Protein AF-A0A835SI32-F1 (afdb_monomer_lite)

InterPro domains:
  IPR036410 Heat shock protein DnaJ, cysteine-rich domain superfamily [SSF57938] (10-64)

Secondary structure (DSSP, 8-state):
--HHHHHHHS--B-TTTTTSSEEE-TTTTTSSEEEEGGGTEEEEE-GGGTTSSEEE-TTTTTSSBTTTTTEEEETTTEEEETT-

Radius of gyration: 17.89 Å; chains: 1; bounding box: 43×25×53 Å

Foldseek 3Di:
DCVVVVVVLDWAFDPVPRQQQKDFDPVCRQQQWDDPPVNPDDTHGDPSPRSRRIDGDPCLRSRRTNVCVQWPADPVGDTGGPPD

Structure (mmCIF, N/CA/C/O backbone):
data_AF-A0A835SI32-F1
#
_entry.id   AF-A0A835SI32-F1
#
loop_
_atom_site.group_PDB
_atom_site.id
_atom_site.type_symbol
_atom_site.label_atom_id
_atom_site.label_alt_id
_atom_site.label_comp_id
_atom_site.label_asym_id
_atom_site.label_entity_id
_atom_site.label_seq_id
_atom_site.pdbx_PDB_ins_code
_atom_site.Cartn_x
_atom_site.Cartn_y
_atom_site.Cartn_z
_atom_site.occupancy
_atom_site.B_iso_or_equiv
_atom_site.auth_seq_id
_atom_site.auth_comp_id
_atom_site.auth_asym_id
_atom_site.auth_atom_id
_atom_site.pdbx_PDB_model_num
ATOM 1 N N . MET A 1 1 ? 13.266 -10.014 -32.436 1.00 52.28 1 MET A N 1
ATOM 2 C CA . MET A 1 1 ? 12.580 -10.061 -31.125 1.00 52.28 1 MET A CA 1
ATOM 3 C C . MET A 1 1 ? 13.186 -9.003 -30.201 1.00 52.28 1 MET A C 1
ATOM 5 O O . MET A 1 1 ? 14.054 -9.326 -29.407 1.00 52.28 1 MET A O 1
ATOM 9 N N . VAL A 1 2 ? 12.806 -7.731 -30.353 1.00 60.28 2 VAL A N 1
ATOM 10 C CA . VAL A 1 2 ? 13.323 -6.611 -29.523 1.00 60.28 2 VAL A CA 1
ATOM 11 C C . VAL A 1 2 ? 12.211 -5.832 -28.805 1.00 60.28 2 VAL A C 1
ATOM 13 O O . VAL A 1 2 ? 12.478 -5.107 -27.851 1.00 60.28 2 VAL A O 1
ATOM 16 N N . GLU A 1 3 ? 10.952 -6.026 -29.205 1.00 57.44 3 GLU A N 1
ATOM 17 C CA . GLU A 1 3 ? 9.801 -5.310 -28.637 1.00 57.44 3 GLU A CA 1
ATOM 18 C C . GLU A 1 3 ? 9.481 -5.752 -27.199 1.00 57.44 3 GLU A C 1
ATOM 20 O O . GLU A 1 3 ? 9.290 -4.916 -26.326 1.00 57.44 3 GLU A O 1
ATOM 25 N N . GLY A 1 4 ? 9.558 -7.050 -26.885 1.00 62.94 4 GLY A N 1
ATOM 26 C CA . GLY A 1 4 ? 9.224 -7.536 -25.536 1.00 62.94 4 GLY A CA 1
ATOM 27 C C . GLY A 1 4 ? 10.184 -7.081 -24.426 1.00 62.94 4 GLY A C 1
ATOM 28 O O . GLY A 1 4 ? 9.784 -6.970 -23.268 1.00 62.94 4 GLY A O 1
ATOM 29 N N . LEU A 1 5 ? 11.449 -6.793 -24.759 1.00 66.19 5 LEU A N 1
ATOM 30 C CA . LEU A 1 5 ? 12.447 -6.369 -23.771 1.00 66.19 5 LEU A CA 1
ATOM 31 C C . LEU A 1 5 ? 12.262 -4.896 -23.380 1.00 66.19 5 LEU A C 1
ATOM 33 O O . LEU A 1 5 ? 12.406 -4.538 -22.212 1.00 66.19 5 LEU A O 1
ATOM 37 N N . THR A 1 6 ? 11.908 -4.042 -24.343 1.00 70.00 6 THR A N 1
ATOM 38 C CA . THR A 1 6 ? 11.685 -2.610 -24.091 1.00 70.00 6 THR A CA 1
ATOM 39 C C . THR A 1 6 ? 10.418 -2.367 -23.273 1.00 70.00 6 THR A C 1
ATOM 41 O O . THR A 1 6 ? 10.414 -1.489 -22.409 1.00 70.00 6 THR A O 1
ATOM 44 N N . ASP A 1 7 ? 9.380 -3.191 -23.435 1.00 77.12 7 ASP A N 1
ATOM 45 C CA . ASP A 1 7 ? 8.188 -3.134 -22.580 1.00 77.12 7 ASP A CA 1
ATOM 46 C C . ASP A 1 7 ? 8.454 -3.537 -21.124 1.00 77.12 7 ASP A C 1
ATOM 48 O O . ASP A 1 7 ? 7.819 -3.009 -20.208 1.00 77.12 7 ASP A O 1
ATOM 52 N N . TYR A 1 8 ? 9.432 -4.412 -20.875 1.00 78.44 8 TYR A N 1
ATOM 53 C CA . TYR A 1 8 ?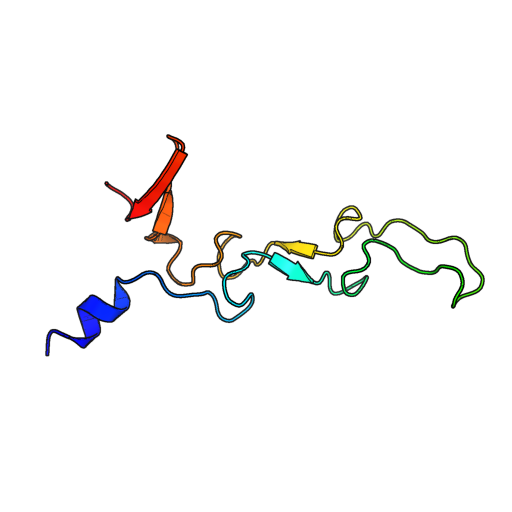 9.812 -4.792 -19.513 1.00 78.44 8 TYR A CA 1
ATOM 54 C C . TYR A 1 8 ? 10.476 -3.642 -18.735 1.00 78.44 8 TYR A C 1
ATOM 56 O O . TYR A 1 8 ? 10.383 -3.583 -17.504 1.00 78.44 8 TYR A O 1
ATOM 64 N N . LEU A 1 9 ? 11.123 -2.716 -19.450 1.00 84.75 9 LEU A N 1
ATOM 65 C CA . LEU A 1 9 ? 11.824 -1.568 -18.871 1.00 84.75 9 LEU A CA 1
ATOM 66 C C . LEU A 1 9 ? 10.890 -0.403 -18.533 1.00 84.75 9 LEU A C 1
ATOM 68 O O . LEU A 1 9 ? 11.227 0.402 -17.665 1.00 84.75 9 LEU A O 1
ATOM 72 N N . LYS A 1 10 ? 9.710 -0.310 -19.157 1.00 88.31 10 LYS A N 1
ATOM 73 C CA . LYS A 1 10 ? 8.727 0.740 -18.848 1.00 88.31 10 LYS A CA 1
ATOM 74 C C . LYS A 1 10 ? 8.219 0.605 -17.401 1.00 88.31 10 LYS A C 1
ATOM 76 O O . LYS A 1 10 ? 8.136 -0.512 -16.883 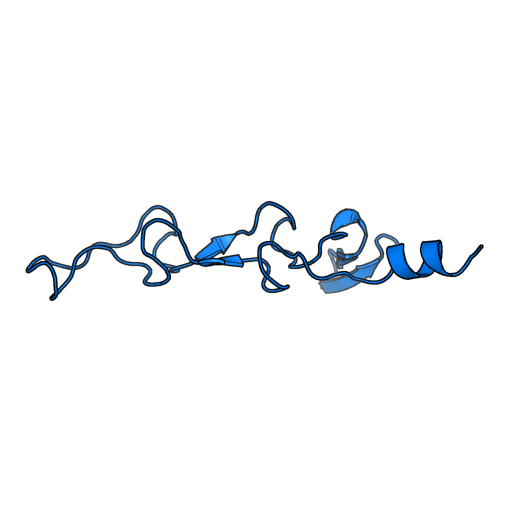1.00 88.31 10 LYS A O 1
ATOM 81 N N . PRO A 1 11 ? 7.856 1.704 -16.716 1.00 88.69 11 PRO A N 1
ATOM 82 C CA . PRO A 1 11 ? 7.236 1.627 -15.396 1.00 88.69 11 PRO A CA 1
ATOM 83 C C . PRO A 1 11 ? 5.955 0.791 -15.446 1.00 88.69 11 PRO A C 1
ATOM 85 O O . PRO A 1 11 ? 5.057 1.059 -16.246 1.00 88.69 11 PRO A O 1
ATOM 88 N N . ARG A 1 12 ? 5.844 -0.218 -14.578 1.00 91.94 12 ARG A N 1
ATOM 89 C CA . ARG A 1 12 ? 4.653 -1.074 -14.494 1.00 91.94 12 ARG A CA 1
ATOM 90 C C . ARG A 1 12 ? 4.013 -0.949 -13.128 1.00 91.94 12 ARG A C 1
ATOM 92 O O . ARG A 1 12 ? 4.687 -1.081 -12.108 1.00 91.94 12 ARG A O 1
ATOM 99 N N . LYS A 1 13 ? 2.696 -0.748 -13.105 1.00 93.94 13 LYS A N 1
ATOM 100 C CA . LYS A 1 13 ? 1.929 -0.703 -11.857 1.00 93.94 13 LYS A CA 1
ATOM 101 C C . LYS A 1 13 ? 2.087 -2.016 -11.094 1.00 93.94 13 LYS A C 1
ATOM 103 O O . LYS A 1 13 ? 1.991 -3.103 -11.662 1.00 93.94 13 LYS A O 1
ATOM 108 N N . CYS A 1 14 ? 2.294 -1.907 -9.790 1.00 96.00 14 CYS A N 1
ATOM 109 C CA . CYS A 1 14 ? 2.199 -3.036 -8.881 1.00 96.00 14 CYS A CA 1
ATOM 110 C C . CYS A 1 14 ? 0.751 -3.526 -8.842 1.00 96.00 14 CYS A C 1
ATOM 112 O O . CYS A 1 14 ? -0.140 -2.760 -8.483 1.00 96.00 14 CYS A O 1
ATOM 114 N N . GLN A 1 15 ? 0.518 -4.796 -9.173 1.00 96.12 15 GLN A N 1
ATOM 115 C CA . GLN A 1 15 ? -0.832 -5.369 -9.206 1.00 96.12 15 GLN A CA 1
ATOM 116 C C . GLN A 1 15 ? -1.453 -5.484 -7.809 1.00 96.12 15 GLN A C 1
ATOM 118 O O . GLN A 1 15 ? -2.651 -5.299 -7.647 1.00 96.12 15 GLN A O 1
ATOM 123 N N . SER A 1 16 ? -0.642 -5.689 -6.768 1.00 95.56 16 SER A N 1
ATOM 124 C CA . SER A 1 16 ? -1.144 -5.832 -5.394 1.00 95.56 16 SER A CA 1
ATOM 125 C C . SER A 1 16 ? -1.725 -4.542 -4.805 1.00 95.56 16 SER A C 1
ATOM 127 O O . SER A 1 16 ? -2.539 -4.606 -3.891 1.00 95.56 16 SER A O 1
ATOM 129 N N . CYS A 1 17 ? -1.298 -3.371 -5.288 1.00 96.38 17 CYS A N 1
ATOM 130 C CA . CYS A 1 17 ? -1.815 -2.071 -4.837 1.00 96.38 17 CYS A CA 1
ATOM 131 C C . CYS A 1 17 ? -2.330 -1.186 -5.976 1.00 96.38 17 CYS A C 1
ATOM 133 O O . CYS A 1 17 ? -2.597 -0.007 -5.759 1.00 96.38 17 CYS A O 1
ATOM 135 N N . TYR A 1 18 ? -2.414 -1.724 -7.192 1.00 95.31 18 TYR A N 1
ATOM 136 C CA . TYR A 1 18 ? -2.832 -1.023 -8.408 1.00 95.31 18 TYR A CA 1
ATOM 137 C C . TYR A 1 18 ? -2.115 0.312 -8.675 1.00 95.31 18 TYR A C 1
ATOM 139 O O . TYR A 1 18 ? -2.672 1.220 -9.290 1.00 95.31 18 TYR A O 1
ATOM 147 N N . GLY A 1 19 ? -0.860 0.441 -8.236 1.00 94.38 19 GLY A N 1
ATOM 148 C CA . GLY A 1 19 ? -0.084 1.676 -8.387 1.00 94.38 19 GLY A CA 1
ATOM 149 C C . GLY A 1 19 ? -0.104 2.628 -7.191 1.00 94.38 19 GLY A C 1
ATOM 150 O O . GLY A 1 19 ? 0.637 3.602 -7.206 1.00 94.38 19 GLY A O 1
ATOM 151 N N . ALA A 1 20 ? -0.892 2.367 -6.145 1.00 94.44 20 ALA A N 1
ATOM 152 C CA . ALA A 1 20 ? -1.029 3.297 -5.018 1.00 94.44 20 ALA A CA 1
ATOM 153 C C . ALA A 1 20 ? 0.157 3.282 -4.035 1.00 94.44 20 ALA A C 1
ATOM 155 O O . ALA A 1 20 ? 0.302 4.188 -3.216 1.00 94.44 20 ALA A O 1
ATOM 156 N N . GLY A 1 21 ? 0.949 2.206 -4.020 1.00 95.31 21 GLY A N 1
ATOM 157 C CA . GLY A 1 21 ? 2.017 1.991 -3.035 1.00 95.31 21 GLY A CA 1
ATOM 158 C C . GLY A 1 21 ? 1.518 1.622 -1.630 1.00 95.31 21 GLY A C 1
ATOM 159 O O . GLY A 1 21 ? 2.306 1.248 -0.762 1.00 95.31 21 GLY A O 1
ATOM 160 N N . TYR A 1 22 ? 0.214 1.659 -1.383 1.00 96.94 22 TYR A N 1
ATOM 161 C CA . TYR A 1 22 ? -0.413 1.257 -0.128 1.00 96.94 22 TYR A CA 1
ATOM 162 C C . TYR A 1 22 ? -1.593 0.333 -0.401 1.00 96.94 22 TYR A C 1
ATOM 164 O O . TYR A 1 22 ? -2.212 0.406 -1.461 1.00 96.94 22 TYR A O 1
ATOM 172 N N . THR A 1 23 ? -1.934 -0.497 0.577 1.00 96.88 23 THR A N 1
ATOM 173 C CA . THR A 1 23 ? -3.177 -1.271 0.584 1.00 96.88 23 THR A CA 1
ATOM 174 C C . THR A 1 23 ? -4.016 -0.900 1.808 1.00 96.88 23 THR A C 1
ATOM 176 O O . THR A 1 23 ? -3.467 -0.428 2.815 1.00 96.88 23 THR A O 1
ATOM 179 N N . PRO A 1 24 ? -5.349 -1.071 1.751 1.00 97.06 24 PRO A N 1
ATOM 180 C CA . PRO A 1 24 ? -6.193 -0.923 2.929 1.00 97.06 24 PRO A CA 1
ATOM 181 C C . PRO A 1 24 ? -5.671 -1.794 4.072 1.00 97.06 24 PRO A C 1
ATOM 183 O O . PRO A 1 24 ? -5.250 -2.932 3.862 1.00 97.06 24 PRO A O 1
ATOM 186 N N . CYS A 1 25 ? -5.676 -1.258 5.290 1.00 97.31 25 CYS A N 1
ATOM 187 C CA . CYS A 1 25 ? -5.258 -2.022 6.457 1.00 97.31 25 CYS A CA 1
ATOM 188 C C . CYS A 1 25 ? -6.208 -3.218 6.643 1.00 97.31 25 CYS A C 1
ATOM 190 O O . CYS A 1 25 ? -7.416 -2.993 6.746 1.00 97.31 25 CYS A O 1
ATOM 192 N N . PRO A 1 26 ? -5.697 -4.460 6.728 1.00 95.44 26 PRO A N 1
ATOM 193 C CA . PRO A 1 26 ? -6.542 -5.649 6.823 1.00 95.44 26 PRO A CA 1
ATOM 194 C C . PRO A 1 26 ? -7.310 -5.722 8.148 1.00 95.44 26 PRO A C 1
ATOM 196 O O . PRO A 1 26 ? -8.398 -6.276 8.184 1.00 95.44 26 PRO A O 1
ATOM 199 N N . THR A 1 27 ? -6.786 -5.117 9.220 1.00 95.38 27 THR A N 1
ATOM 200 C CA . THR A 1 27 ? -7.399 -5.153 10.556 1.00 95.38 27 THR A CA 1
ATOM 201 C C . THR A 1 27 ? -8.604 -4.220 10.675 1.00 95.38 27 THR A C 1
ATOM 203 O O . THR A 1 27 ? -9.640 -4.589 11.218 1.00 95.38 27 THR A O 1
ATOM 206 N N . CYS A 1 28 ? -8.476 -2.979 10.194 1.00 95.25 28 CYS A N 1
ATOM 207 C CA . CYS A 1 28 ? -9.537 -1.968 10.308 1.00 95.25 28 CYS A CA 1
ATOM 208 C C . CYS A 1 28 ? -10.317 -1.736 9.007 1.00 95.25 28 CYS A C 1
ATOM 210 O O . CYS A 1 28 ? -11.241 -0.918 8.998 1.00 95.25 28 CYS A O 1
ATOM 212 N N . HIS A 1 29 ? -9.950 -2.436 7.930 1.00 94.50 29 HIS A N 1
ATOM 213 C CA . HIS A 1 29 ? -10.534 -2.334 6.592 1.00 94.50 29 HIS A CA 1
ATOM 214 C C . HIS A 1 29 ? -10.609 -0.891 6.078 1.00 94.50 29 HIS A C 1
ATOM 216 O O . HIS A 1 29 ? -11.664 -0.418 5.671 1.00 94.50 29 HIS A O 1
ATOM 222 N N . GLY A 1 30 ? -9.503 -0.147 6.150 1.00 95.31 30 GLY A N 1
ATOM 223 C CA . GLY A 1 30 ? -9.476 1.237 5.657 1.00 95.31 30 GLY A CA 1
ATOM 224 C C . GLY A 1 30 ? -9.841 2.309 6.684 1.00 95.31 30 GLY A C 1
ATOM 225 O O . GLY A 1 30 ? -9.528 3.474 6.472 1.00 95.31 30 GLY A O 1
ATOM 226 N N . ARG A 1 31 ? -10.462 1.951 7.815 1.00 94.19 31 ARG A N 1
ATOM 227 C CA . ARG A 1 31 ? -11.056 2.947 8.732 1.00 94.19 31 ARG A CA 1
ATOM 228 C C . ARG A 1 31 ? -10.069 3.658 9.655 1.00 94.19 31 ARG A C 1
ATOM 230 O O . ARG A 1 31 ? -10.378 4.718 10.179 1.00 94.19 31 ARG A O 1
ATOM 237 N N . GLY A 1 32 ? -8.929 3.038 9.948 1.00 95.25 32 GLY A N 1
ATOM 238 C CA . GLY A 1 32 ? -7.969 3.528 10.945 1.00 95.25 32 GLY A CA 1
ATOM 239 C C . GLY A 1 32 ? -8.403 3.329 12.403 1.00 95.25 32 GLY A C 1
ATOM 240 O O . GLY A 1 32 ? -7.637 3.624 13.313 1.00 95.25 32 GLY A O 1
ATOM 241 N N . ARG A 1 33 ? -9.599 2.789 12.657 1.00 94.06 33 ARG A N 1
ATOM 242 C CA . ARG A 1 33 ? -10.114 2.511 14.004 1.00 94.06 33 ARG A CA 1
ATOM 243 C C . ARG A 1 33 ? -10.883 1.194 14.051 1.00 94.06 33 ARG A C 1
ATOM 245 O O . ARG A 1 33 ? -11.36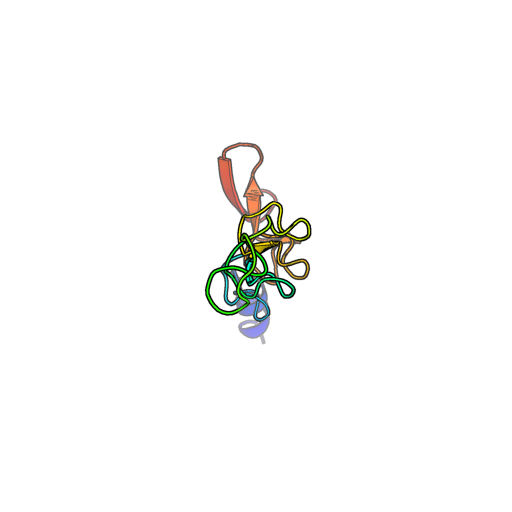9 0.716 13.023 1.00 94.06 33 ARG A O 1
ATOM 252 N N . LEU A 1 34 ? -10.989 0.626 15.247 1.00 92.25 34 LEU A N 1
ATOM 253 C CA . LEU A 1 34 ? -11.752 -0.584 15.559 1.00 92.25 34 LEU A CA 1
ATOM 254 C C . LEU A 1 34 ? -12.903 -0.246 16.514 1.00 92.25 34 LEU A C 1
ATOM 256 O O . LEU A 1 34 ? -12.821 0.709 17.281 1.00 92.25 34 LEU A O 1
ATOM 260 N N . GLY A 1 35 ? -13.984 -1.027 16.472 1.00 88.88 35 GLY A N 1
ATOM 261 C CA . GLY A 1 35 ? -15.172 -0.765 17.293 1.00 88.88 35 GLY A CA 1
ATOM 262 C C . GLY A 1 35 ? -15.990 0.436 16.811 1.00 88.88 35 GLY A C 1
ATOM 263 O O . GLY A 1 35 ? -16.125 0.653 15.602 1.00 88.88 35 GLY A O 1
ATOM 264 N N . GLY A 1 36 ? -16.556 1.189 17.756 1.00 87.25 36 GLY A N 1
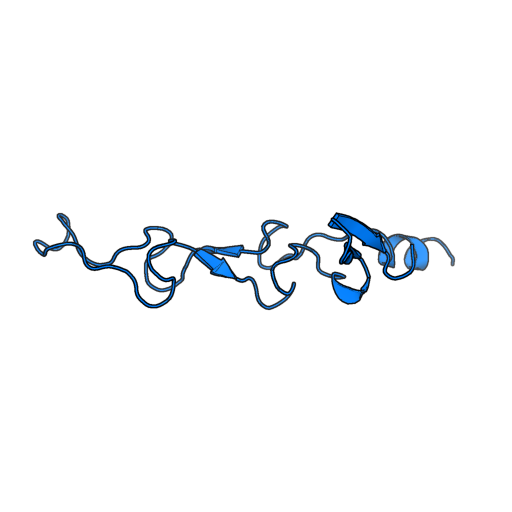ATOM 265 C CA . GLY A 1 36 ? -17.406 2.353 17.506 1.00 87.25 36 GLY A CA 1
ATOM 266 C C . GLY A 1 36 ? -18.897 2.085 17.722 1.00 87.25 36 GLY A C 1
ATOM 267 O O . GLY A 1 36 ? -19.293 1.056 18.270 1.00 87.25 36 GLY A O 1
ATOM 268 N N . VAL A 1 37 ? -19.720 3.021 17.239 1.00 80.62 37 VAL A N 1
ATOM 269 C CA . VAL A 1 37 ? -21.184 3.066 17.431 1.00 80.62 37 VAL A CA 1
ATOM 270 C C . VAL A 1 37 ? -21.863 1.738 17.083 1.00 80.62 37 VAL A C 1
ATOM 272 O O . VAL A 1 37 ? -22.670 1.243 17.858 1.00 80.62 37 VAL A O 1
ATOM 275 N N . PHE A 1 38 ? -21.464 1.095 15.983 1.00 77.88 38 PHE A N 1
ATOM 276 C CA . PHE A 1 38 ? -22.044 -0.184 15.548 1.00 77.88 38 PHE A CA 1
ATOM 277 C C . PHE A 1 38 ? -21.731 -1.378 16.463 1.00 77.88 38 PHE A C 1
ATOM 279 O O . PHE A 1 38 ? -22.348 -2.427 16.322 1.00 77.88 38 PHE A O 1
ATOM 286 N N . ARG A 1 39 ? -20.763 -1.249 17.378 1.00 80.06 39 ARG A N 1
ATOM 287 C CA . ARG A 1 39 ? -20.434 -2.269 18.388 1.00 80.06 39 ARG A CA 1
ATOM 288 C C . ARG A 1 39 ? -20.761 -1.819 19.815 1.00 80.06 39 ARG A C 1
ATOM 290 O O . ARG A 1 39 ? -20.395 -2.520 20.749 1.00 80.06 39 ARG A O 1
ATOM 297 N N . GLY A 1 40 ? -21.393 -0.653 19.991 1.00 84.12 40 GLY A N 1
ATOM 298 C CA . GLY A 1 40 ? -21.718 -0.102 21.312 1.00 84.12 40 GLY A CA 1
ATOM 299 C C . GLY A 1 40 ? -20.496 0.201 22.189 1.00 84.12 40 GLY A C 1
ATOM 300 O O . GLY A 1 40 ? -20.619 0.275 23.405 1.00 84.12 40 GLY A O 1
ATOM 301 N N . GLN A 1 41 ? -19.309 0.347 21.593 1.00 86.75 41 GLN A N 1
ATOM 302 C CA . GLN A 1 41 ? -18.047 0.577 22.301 1.00 86.75 41 GLN A CA 1
ATOM 303 C C . GLN A 1 41 ? -17.350 1.820 21.751 1.00 86.75 41 GLN A C 1
ATOM 305 O O . GLN A 1 41 ? -17.506 2.169 20.578 1.00 86.75 41 GLN A O 1
ATOM 310 N N . GLN A 1 42 ? -16.529 2.471 22.575 1.00 88.62 42 GLN A N 1
ATOM 311 C CA . GLN A 1 42 ? -15.700 3.581 22.115 1.00 88.62 42 GLN A CA 1
ATOM 312 C C . GLN A 1 42 ? -14.719 3.102 21.033 1.00 88.62 42 GLN A C 1
ATOM 314 O O . GLN A 1 42 ? -14.074 2.064 21.179 1.00 88.62 42 GLN A O 1
ATOM 319 N N . ALA A 1 43 ? -14.620 3.856 19.935 1.00 92.31 43 ALA A N 1
ATOM 320 C CA . ALA A 1 43 ? -13.727 3.516 18.834 1.00 92.31 43 ALA A CA 1
ATOM 321 C C . ALA A 1 43 ? -12.260 3.629 19.270 1.00 92.31 43 ALA A C 1
ATOM 323 O O . ALA A 1 43 ? -11.821 4.707 19.670 1.00 92.31 43 ALA A O 1
ATOM 324 N N . GLN A 1 44 ? -11.510 2.538 19.131 1.00 94.06 44 GLN A N 1
ATOM 325 C CA . GLN A 1 44 ? -10.095 2.474 19.492 1.00 94.06 44 GLN A CA 1
ATOM 326 C C . GLN A 1 44 ? -9.203 2.679 18.259 1.00 94.06 44 GLN A C 1
ATOM 328 O O . GLN A 1 44 ? -9.577 2.251 17.157 1.00 94.06 44 GLN A O 1
ATOM 333 N N . PRO A 1 45 ? -8.040 3.339 18.402 1.00 95.38 45 PRO A N 1
ATOM 334 C CA . PRO A 1 45 ? -7.084 3.493 17.312 1.00 95.38 45 PRO A CA 1
ATOM 335 C C . PRO A 1 45 ? -6.613 2.126 16.804 1.00 95.38 45 PRO A C 1
ATOM 337 O O . PRO A 1 45 ? -6.390 1.197 17.575 1.00 95.38 45 PRO A O 1
ATOM 340 N N . CYS A 1 46 ? -6.461 1.981 15.488 1.00 96.56 46 CYS A N 1
ATOM 341 C CA . CYS A 1 46 ? -5.912 0.752 14.924 1.00 96.56 46 CYS A CA 1
ATOM 342 C C . CYS A 1 46 ? -4.381 0.784 14.986 1.00 96.56 46 CYS A C 1
ATOM 344 O O . CYS A 1 46 ? -3.745 1.484 14.193 1.00 96.56 46 CYS A O 1
ATOM 346 N N . GLU A 1 47 ? -3.795 -0.013 15.876 1.00 96.44 47 GLU A N 1
ATOM 347 C CA . GLU A 1 47 ? -2.340 -0.081 16.066 1.00 96.44 47 GLU A CA 1
ATOM 348 C C . GLU A 1 47 ? -1.607 -0.583 14.817 1.00 96.44 47 GLU A C 1
ATOM 350 O O . GLU A 1 47 ? -0.606 0.006 14.417 1.00 96.44 47 GLU A O 1
ATOM 355 N N . THR A 1 48 ? -2.163 -1.575 14.108 1.00 95.69 48 THR A N 1
ATOM 356 C CA . THR A 1 48 ? -1.551 -2.164 12.899 1.00 95.69 48 THR A CA 1
ATOM 357 C C . THR A 1 48 ? -1.194 -1.125 11.833 1.00 95.69 48 THR A C 1
ATOM 359 O O . THR A 1 48 ? -0.207 -1.275 11.119 1.00 95.69 48 THR A O 1
ATOM 362 N N . CYS A 1 49 ? -2.006 -0.076 11.689 1.00 96.88 49 CYS A N 1
ATOM 363 C CA . CYS A 1 49 ? -1.766 0.989 10.713 1.00 96.88 49 CYS A CA 1
ATOM 364 C C . CYS A 1 49 ? -1.448 2.342 11.355 1.00 96.88 49 CYS A C 1
ATOM 366 O O . CYS A 1 49 ? -1.430 3.348 10.642 1.00 96.88 49 CYS A O 1
ATOM 368 N N . GLY A 1 50 ? -1.255 2.398 12.678 1.00 95.94 50 GLY A N 1
ATOM 369 C CA . GLY A 1 50 ? -1.099 3.655 13.413 1.00 95.94 50 GLY A CA 1
ATOM 370 C C . GLY A 1 50 ? -2.238 4.640 13.133 1.00 95.94 50 GLY A C 1
ATOM 371 O O . GLY A 1 50 ? -1.999 5.814 12.869 1.00 95.94 50 GLY A O 1
ATOM 372 N N . SER A 1 51 ? -3.474 4.143 13.088 1.00 96.50 51 SER A N 1
ATOM 373 C CA . SER A 1 51 ? -4.692 4.895 12.750 1.00 96.50 51 SER A CA 1
ATOM 374 C C . SER A 1 51 ? -4.793 5.492 11.339 1.00 96.50 51 SER A C 1
ATOM 376 O O . SER A 1 51 ? -5.705 6.268 11.068 1.00 96.50 51 SER A O 1
ATOM 378 N N . ARG A 1 52 ? -3.922 5.110 10.398 1.00 96.31 52 ARG A N 1
ATOM 379 C CA . ARG A 1 52 ? -3.934 5.647 9.020 1.00 96.31 52 ARG A CA 1
ATOM 380 C C . ARG A 1 52 ? -4.963 4.999 8.094 1.00 96.31 52 ARG A C 1
ATOM 382 O O . ARG A 1 52 ? -5.189 5.495 6.996 1.00 96.31 52 ARG A O 1
ATOM 389 N N . GLY A 1 53 ? -5.486 3.832 8.464 1.00 96.94 53 GLY A N 1
ATOM 390 C CA . GLY A 1 53 ? -6.385 3.038 7.620 1.00 96.94 53 GLY A CA 1
ATOM 391 C C . GLY A 1 53 ? -5.697 2.284 6.476 1.00 96.94 53 GLY A C 1
ATOM 392 O O . GLY A 1 53 ? -6.331 1.482 5.802 1.00 96.94 53 GLY A O 1
ATOM 393 N N . ARG A 1 54 ? -4.390 2.457 6.276 1.00 97.25 54 ARG A N 1
ATOM 394 C CA . ARG A 1 54 ? -3.627 1.820 5.193 1.00 97.25 54 ARG A CA 1
ATOM 395 C C . ARG A 1 54 ? -2.264 1.337 5.664 1.00 97.25 54 ARG A C 1
ATOM 397 O O . ARG A 1 54 ? -1.686 1.920 6.580 1.00 97.25 54 ARG A O 1
ATOM 404 N N . VAL A 1 55 ? -1.750 0.298 5.016 1.00 97.00 55 VAL A N 1
ATOM 405 C CA . VAL A 1 55 ? -0.407 -0.254 5.242 1.00 97.00 55 VAL A CA 1
ATOM 406 C C . VAL A 1 55 ? 0.421 -0.161 3.964 1.00 97.00 55 VAL A C 1
ATOM 408 O O . VAL A 1 55 ? -0.121 -0.091 2.860 1.00 97.00 55 VAL A O 1
ATOM 411 N N . ARG A 1 56 ? 1.749 -0.104 4.106 1.00 96.50 56 ARG A N 1
ATOM 412 C CA . ARG A 1 56 ? 2.665 -0.069 2.957 1.00 96.50 56 ARG A CA 1
ATOM 413 C C . ARG A 1 56 ? 2.514 -1.348 2.136 1.00 96.50 56 ARG A C 1
ATOM 415 O O . ARG A 1 56 ? 2.518 -2.444 2.693 1.00 96.50 56 ARG A O 1
ATOM 422 N N . CYS A 1 57 ? 2.422 -1.206 0.817 1.00 96.31 57 CYS A N 1
ATOM 423 C CA . CYS A 1 57 ? 2.455 -2.347 -0.085 1.00 96.31 57 CYS A CA 1
ATOM 424 C C . CYS A 1 57 ? 3.893 -2.878 -0.152 1.00 96.31 57 CYS A C 1
ATOM 426 O O . CYS A 1 57 ? 4.769 -2.243 -0.743 1.00 96.31 57 CYS A O 1
ATOM 428 N N . GLN A 1 58 ? 4.129 -4.028 0.482 1.00 94.88 58 GLN A N 1
ATOM 429 C CA . GLN A 1 58 ? 5.446 -4.669 0.529 1.00 94.88 58 GLN A CA 1
ATOM 430 C C . GLN A 1 58 ? 5.967 -5.080 -0.860 1.00 94.88 58 GLN A C 1
ATOM 432 O O . GLN A 1 58 ? 7.114 -4.749 -1.154 1.00 94.88 58 GLN A O 1
ATOM 437 N N . PRO A 1 59 ? 5.156 -5.680 -1.763 1.00 95.00 59 PRO A N 1
ATOM 438 C CA . PRO A 1 59 ? 5.631 -6.100 -3.087 1.00 95.00 59 PRO A CA 1
ATOM 439 C C . PRO A 1 59 ? 6.317 -5.010 -3.920 1.00 95.00 59 PRO A C 1
ATOM 441 O O . PRO A 1 59 ? 7.237 -5.304 -4.673 1.00 95.00 59 PRO A O 1
ATOM 444 N N . CYS A 1 60 ? 5.888 -3.751 -3.789 1.00 94.62 60 CYS A N 1
ATOM 445 C CA . CYS A 1 60 ? 6.479 -2.622 -4.514 1.00 94.62 60 CYS A CA 1
ATOM 446 C C . CYS A 1 60 ? 7.311 -1.688 -3.632 1.00 94.62 60 CYS A C 1
ATOM 448 O O . CYS A 1 60 ? 7.562 -0.553 -4.034 1.00 94.62 60 CYS A O 1
ATOM 450 N N . GLN A 1 61 ? 7.634 -2.093 -2.400 1.00 92.62 61 GLN A N 1
ATOM 451 C CA . GLN A 1 61 ? 8.295 -1.247 -1.400 1.00 92.62 61 GLN A CA 1
ATOM 452 C C . GLN A 1 61 ? 7.685 0.158 -1.301 1.00 92.62 61 GLN A C 1
ATOM 454 O O . GLN A 1 61 ? 8.378 1.171 -1.286 1.00 92.62 61 GLN A O 1
ATOM 459 N N . HIS A 1 62 ? 6.354 0.224 -1.272 1.00 93.12 62 HIS A N 1
ATOM 460 C CA . HIS A 1 62 ? 5.614 1.477 -1.173 1.00 93.12 62 HIS A CA 1
ATOM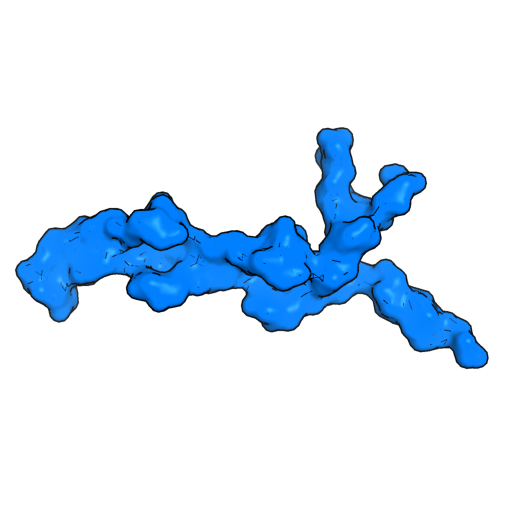 461 C C . HIS A 1 62 ? 5.726 2.446 -2.389 1.00 93.12 62 HIS A C 1
ATOM 463 O O . HIS A 1 62 ? 5.066 3.476 -2.421 1.00 93.12 62 HIS A O 1
ATOM 469 N N . THR A 1 63 ? 6.428 2.095 -3.466 1.00 92.75 63 THR A N 1
ATOM 470 C CA . THR A 1 63 ? 6.527 2.965 -4.662 1.00 92.75 63 THR A CA 1
ATOM 471 C C . THR A 1 63 ? 5.298 2.931 -5.576 1.00 92.75 63 THR A C 1
ATOM 473 O O . THR A 1 63 ? 5.077 3.850 -6.353 1.00 92.75 63 THR A O 1
ATOM 476 N N . GLY A 1 64 ? 4.511 1.852 -5.525 1.00 93.62 64 GLY A N 1
ATOM 477 C CA . GLY A 1 64 ? 3.430 1.593 -6.479 1.00 93.62 64 GLY A CA 1
ATOM 478 C C . GLY A 1 64 ? 3.881 0.901 -7.770 1.00 93.62 64 GLY A C 1
ATOM 479 O O . GLY A 1 64 ? 3.031 0.534 -8.580 1.00 93.62 64 GLY A O 1
ATOM 480 N N . LEU A 1 65 ? 5.176 0.636 -7.960 1.00 93.56 65 LEU A N 1
ATOM 481 C CA . LEU A 1 65 ? 5.709 0.034 -9.186 1.00 93.56 65 LEU A CA 1
ATOM 482 C C . LEU A 1 65 ? 6.212 -1.398 -8.960 1.00 93.56 65 LEU A C 1
ATOM 484 O O . LEU A 1 65 ? 6.870 -1.698 -7.968 1.00 93.56 65 LEU A O 1
ATOM 488 N N . ALA A 1 66 ? 5.905 -2.304 -9.888 1.00 93.38 66 ALA A N 1
ATOM 489 C CA . ALA A 1 66 ? 6.386 -3.688 -9.848 1.00 93.38 66 ALA A CA 1
ATOM 490 C C . ALA A 1 66 ? 7.905 -3.768 -10.087 1.00 93.38 66 ALA A C 1
ATOM 492 O O . ALA A 1 66 ? 8.594 -4.596 -9.501 1.00 93.38 66 ALA A O 1
ATOM 493 N N . ASN A 1 67 ? 8.435 -2.874 -10.923 1.00 91.25 67 ASN A N 1
ATOM 494 C CA . ASN A 1 67 ? 9.857 -2.708 -11.216 1.00 91.25 67 ASN A CA 1
ATOM 495 C C . ASN A 1 67 ? 10.458 -1.499 -10.479 1.00 91.25 67 ASN A C 1
ATOM 497 O O . ASN A 1 67 ? 11.212 -0.720 -11.059 1.00 91.25 67 ASN A O 1
ATOM 501 N N . TYR A 1 68 ? 10.126 -1.349 -9.191 1.00 90.19 68 TYR A N 1
ATOM 502 C CA . TYR A 1 68 ? 10.610 -0.254 -8.340 1.00 90.19 68 TYR A CA 1
ATOM 503 C C 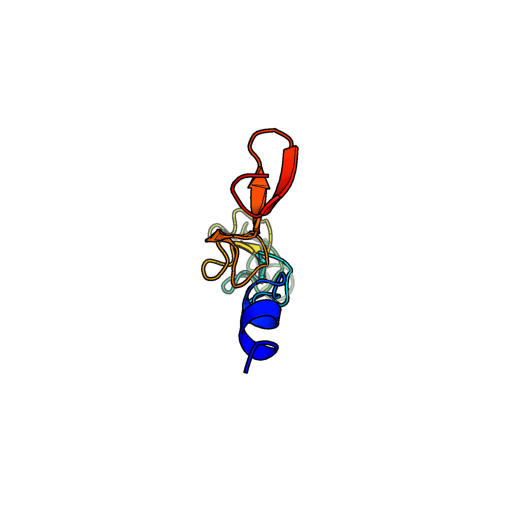. TYR A 1 68 ? 12.138 -0.195 -8.213 1.00 90.19 68 TYR A C 1
ATOM 505 O O . TYR A 1 68 ? 12.701 0.870 -8.003 1.00 90.19 68 TYR A O 1
ATOM 513 N N . TRP A 1 69 ? 12.821 -1.334 -8.359 1.00 85.88 69 TRP A N 1
ATOM 514 C CA . TRP A 1 69 ? 14.284 -1.413 -8.355 1.00 85.88 69 TRP A CA 1
ATOM 515 C C . TRP A 1 69 ? 14.913 -0.588 -9.486 1.00 85.88 69 TRP A C 1
ATOM 517 O O . TRP A 1 69 ? 16.043 -0.127 -9.347 1.00 85.88 69 TRP A O 1
ATOM 527 N N . LEU A 1 70 ? 14.173 -0.395 -10.584 1.00 87.44 70 LEU A N 1
ATOM 528 C CA . LEU A 1 70 ? 14.536 0.497 -11.674 1.00 87.44 70 LEU A CA 1
ATOM 529 C C . LEU A 1 70 ? 13.949 1.886 -11.426 1.00 87.44 70 LEU A C 1
ATOM 531 O O . LEU A 1 70 ? 14.693 2.854 -11.455 1.00 87.44 70 LEU A O 1
ATOM 535 N N . TRP A 1 71 ? 12.648 1.970 -11.138 1.00 85.06 71 TRP A N 1
ATOM 536 C CA . TRP A 1 71 ? 11.905 3.225 -10.996 1.00 85.06 71 TRP A CA 1
ATOM 537 C C . TRP A 1 71 ? 11.546 3.497 -9.530 1.00 85.06 71 TRP A C 1
ATOM 539 O O . TRP A 1 71 ? 10.485 3.093 -9.051 1.00 85.06 71 TRP A O 1
ATOM 549 N N . GLN A 1 72 ? 12.420 4.196 -8.814 1.00 78.88 72 GLN A N 1
ATOM 550 C CA . GLN A 1 72 ? 12.183 4.643 -7.438 1.00 78.88 72 GLN A CA 1
ATOM 551 C C . GLN A 1 72 ? 12.521 6.131 -7.302 1.00 78.88 72 GLN A C 1
ATOM 553 O O . GLN A 1 72 ? 13.238 6.667 -8.149 1.00 78.88 72 GLN A O 1
ATOM 558 N N . PRO A 1 73 ? 12.028 6.806 -6.250 1.00 74.75 73 PRO A N 1
ATOM 559 C CA . PRO A 1 73 ? 12.441 8.169 -5.967 1.00 74.75 73 PRO A CA 1
ATOM 560 C C . PRO A 1 73 ? 13.970 8.277 -5.882 1.00 74.75 73 PRO A C 1
ATOM 562 O O . PRO A 1 73 ? 14.610 7.470 -5.202 1.00 74.75 73 PRO A O 1
ATOM 565 N N . SER A 1 74 ? 14.537 9.258 -6.584 1.00 70.25 74 SER A N 1
ATOM 566 C CA . SER A 1 74 ? 15.942 9.649 -6.440 1.00 70.25 74 SER A CA 1
ATOM 567 C C . SER A 1 74 ? 16.138 10.403 -5.123 1.00 70.25 74 SER A C 1
ATOM 569 O O . SER A 1 74 ? 15.215 11.069 -4.645 1.00 70.25 74 SER A O 1
ATOM 571 N N . GLU A 1 75 ? 17.340 10.326 -4.549 1.00 71.19 75 GLU A N 1
ATOM 572 C CA . GLU A 1 75 ? 17.702 11.028 -3.307 1.00 71.19 75 GLU A CA 1
ATOM 573 C C . GLU A 1 75 ? 17.491 12.545 -3.418 1.00 71.19 75 GLU A C 1
ATOM 575 O O . GLU A 1 75 ? 17.114 13.194 -2.446 1.00 71.19 75 GLU A O 1
ATOM 580 N N . ASN A 1 76 ? 17.623 13.093 -4.629 1.00 72.88 76 ASN A N 1
ATOM 581 C CA . ASN A 1 76 ? 17.525 14.528 -4.898 1.00 72.88 76 ASN A CA 1
ATOM 582 C C . ASN A 1 76 ? 16.095 15.015 -5.189 1.00 72.88 76 ASN A C 1
ATOM 584 O O . ASN A 1 76 ? 15.910 16.155 -5.606 1.00 72.88 76 ASN A O 1
ATOM 588 N N . GLY A 1 77 ? 15.078 14.172 -4.980 1.00 65.00 77 GLY A N 1
ATOM 589 C CA . GLY A 1 77 ? 13.686 14.524 -5.252 1.00 65.00 77 GLY A CA 1
ATOM 590 C C . GLY A 1 77 ? 13.362 14.457 -6.745 1.00 65.00 77 GLY A C 1
ATOM 591 O O . GLY A 1 77 ? 13.523 15.411 -7.494 1.00 65.00 77 GLY A O 1
ATOM 592 N N . GLY A 1 78 ? 12.868 13.303 -7.185 1.00 71.06 78 GLY A N 1
ATOM 593 C CA . GLY A 1 78 ? 12.458 13.053 -8.566 1.00 71.06 78 GLY A CA 1
ATOM 594 C C . GLY A 1 78 ? 12.116 11.581 -8.764 1.00 71.06 78 GLY A C 1
ATOM 595 O O . GLY A 1 78 ? 12.457 10.758 -7.917 1.00 71.06 78 GLY A O 1
ATOM 596 N N . TRP A 1 79 ? 11.438 11.242 -9.859 1.00 70.19 79 TRP A N 1
ATOM 597 C CA . TRP A 1 79 ? 11.163 9.854 -10.248 1.00 70.19 79 TRP A CA 1
ATOM 598 C C . TRP A 1 79 ? 11.926 9.542 -11.531 1.00 70.19 79 TRP A C 1
ATOM 600 O O . TRP A 1 79 ? 11.754 10.241 -12.526 1.00 70.19 79 TRP A O 1
ATOM 610 N N . GLY A 1 80 ? 12.745 8.493 -11.520 1.00 63.88 80 GLY A N 1
ATOM 611 C CA . GLY A 1 80 ? 13.567 8.135 -12.672 1.00 63.88 80 GLY A CA 1
ATOM 612 C C . GLY A 1 80 ? 14.111 6.718 -12.574 1.00 63.88 80 GLY A C 1
ATOM 613 O O . GLY A 1 80 ? 14.022 6.078 -11.523 1.00 63.88 80 GLY A O 1
ATOM 614 N N . ALA A 1 81 ? 14.639 6.221 -13.691 1.00 60.62 81 ALA A N 1
ATOM 615 C CA . ALA A 1 81 ? 15.401 4.984 -13.700 1.00 60.62 81 ALA A CA 1
ATOM 616 C C . ALA A 1 81 ? 16.681 5.194 -12.874 1.00 60.62 81 ALA A C 1
ATOM 618 O O . ALA A 1 81 ? 17.316 6.241 -13.002 1.00 60.62 81 ALA A O 1
ATOM 619 N N . ARG A 1 82 ? 17.081 4.231 -12.035 1.00 57.28 82 ARG A N 1
ATOM 620 C CA . ARG A 1 82 ? 18.353 4.315 -11.298 1.00 57.28 82 ARG A CA 1
ATOM 621 C C . ARG A 1 82 ? 19.508 4.626 -12.262 1.00 57.28 82 ARG A C 1
ATOM 623 O O . ARG A 1 82 ? 19.736 3.864 -13.198 1.00 57.28 82 ARG A O 1
ATOM 630 N N . GLY A 1 83 ? 20.242 5.708 -11.987 1.00 56.84 83 GLY A N 1
ATOM 631 C CA . GLY A 1 83 ? 21.402 6.144 -12.774 1.00 56.84 83 GLY A CA 1
ATOM 632 C C . GLY A 1 83 ? 21.147 7.279 -13.776 1.00 56.84 83 GLY A C 1
ATOM 633 O O . GLY A 1 83 ? 22.042 7.550 -14.572 1.00 56.84 83 GLY A O 1
ATOM 634 N N . GLN A 1 84 ? 19.969 7.920 -13.748 1.00 45.88 84 GLN A N 1
ATOM 635 C CA . GLN A 1 84 ? 19.692 9.195 -14.431 1.00 45.88 84 GLN A CA 1
ATOM 636 C C . GLN A 1 84 ? 19.649 10.375 -13.461 1.00 45.88 84 GLN A C 1
ATOM 638 O O . GLN A 1 84 ? 19.215 10.169 -12.302 1.00 45.88 84 GLN A O 1
#

Organism: Chlamydomonas incerta (NCBI:txid51695)

pLDDT: mean 86.09, std 13.07, range [45.88, 97.31]

Sequence (84 aa):
MVEGLTDYLKPRKCQSCYGAGYTPCPTCHGRGRLGGVFRGQQAQPCETCGSRGRVRCQPCQHTGLANYWLWQPSENGGWGARGQ